Protein AF-A0A974KXB6-F1 (afdb_monomer_lite)

pLDDT: mean 82.59, std 5.71, range [54.59, 89.0]

Foldseek 3Di:
DDEDDDDPVCPPVCPVVVVVVCCCVPVVDPDDDDDPVPPVVVVVVVVSPDDD

Organism: Staphylococcus hominis (NCBI:txid1290)

Structure (mmCIF, N/CA/C/O backbone):
data_AF-A0A974KXB6-F1
#
_entry.id   AF-A0A974KXB6-F1
#
loop_
_atom_site.group_PDB
_atom_site.id
_atom_site.type_symbol
_atom_site.label_atom_id
_atom_site.label_alt_id
_atom_site.label_comp_id
_atom_site.label_asym_id
_atom_site.label_entity_id
_atom_site.label_seq_id
_atom_site.pdbx_PDB_ins_code
_atom_site.Cartn_x
_atom_site.Cartn_y
_atom_site.Cartn_z
_atom_site.occupancy
_atom_site.B_iso_or_equiv
_atom_site.auth_seq_id
_atom_site.auth_comp_id
_atom_site.auth_asym_id
_atom_site.auth_atom_id
_atom_site.pdbx_PDB_model_num
ATOM 1 N N . MET A 1 1 ? -10.025 -11.857 3.040 1.00 54.59 1 MET A N 1
ATOM 2 C CA . MET A 1 1 ? -8.742 -11.143 2.892 1.00 54.59 1 MET A CA 1
ATOM 3 C C . MET A 1 1 ? -8.611 -10.808 1.426 1.00 54.59 1 MET A C 1
ATOM 5 O O . MET A 1 1 ? -8.755 -11.707 0.610 1.00 54.59 1 MET A O 1
ATOM 9 N N . GLU A 1 2 ? -8.463 -9.527 1.118 1.00 67.50 2 GLU A N 1
ATOM 10 C CA . GLU A 1 2 ? -8.405 -8.999 -0.247 1.00 67.50 2 GLU A CA 1
ATOM 11 C C . GLU A 1 2 ? -6.934 -8.900 -0.668 1.00 67.50 2 GLU A C 1
ATOM 13 O O . GLU A 1 2 ? -6.101 -8.453 0.127 1.00 67.50 2 GLU A O 1
ATOM 18 N N . MET A 1 3 ? -6.603 -9.335 -1.886 1.00 75.44 3 MET A N 1
ATOM 19 C CA . MET A 1 3 ? -5.245 -9.261 -2.436 1.00 75.44 3 MET A CA 1
ATOM 20 C C . MET A 1 3 ? -5.258 -8.449 -3.729 1.00 75.44 3 MET A C 1
ATOM 22 O O . MET A 1 3 ? -5.908 -8.831 -4.700 1.00 75.44 3 MET A O 1
ATOM 26 N N . LEU A 1 4 ? -4.511 -7.346 -3.748 1.00 80.12 4 LEU A N 1
ATOM 27 C CA . LEU A 1 4 ? -4.318 -6.522 -4.938 1.00 80.12 4 LEU A CA 1
ATOM 28 C C . LEU A 1 4 ? -3.020 -6.929 -5.638 1.00 80.12 4 LEU A C 1
ATOM 30 O O . LEU A 1 4 ? -1.931 -6.803 -5.073 1.00 80.12 4 LEU A O 1
ATOM 34 N N . PHE A 1 5 ? -3.150 -7.371 -6.885 1.00 81.19 5 PHE A N 1
ATOM 35 C CA . PHE A 1 5 ? -2.030 -7.650 -7.775 1.00 81.19 5 PHE A CA 1
ATOM 36 C C . PHE A 1 5 ? -2.017 -6.616 -8.893 1.00 81.19 5 PHE A C 1
ATOM 38 O O . PHE A 1 5 ? -3.040 -6.352 -9.520 1.00 81.19 5 PHE A O 1
ATOM 45 N N . ILE A 1 6 ? -0.854 -6.020 -9.121 1.00 80.00 6 ILE A N 1
ATOM 46 C CA . ILE A 1 6 ? -0.621 -5.066 -10.202 1.00 80.00 6 ILE A CA 1
ATOM 47 C C . ILE A 1 6 ? 0.591 -5.582 -10.961 1.00 80.00 6 ILE A C 1
ATOM 49 O O . ILE A 1 6 ? 1.542 -6.072 -10.344 1.00 80.00 6 ILE A O 1
ATOM 53 N N . ASP A 1 7 ? 0.549 -5.480 -12.282 1.00 82.06 7 ASP A N 1
ATOM 54 C CA . ASP A 1 7 ? 1.685 -5.838 -13.114 1.00 82.06 7 ASP A CA 1
ATOM 55 C C . ASP A 1 7 ? 2.863 -4.874 -12.850 1.00 82.06 7 ASP A C 1
ATOM 57 O O . ASP A 1 7 ? 2.649 -3.656 -12.797 1.00 82.06 7 ASP A O 1
ATOM 61 N N . PRO A 1 8 ? 4.104 -5.364 -12.669 1.00 78.25 8 PRO A N 1
ATOM 62 C CA . PRO A 1 8 ? 5.286 -4.513 -12.562 1.00 78.25 8 PRO A CA 1
ATOM 63 C C . PRO A 1 8 ? 5.421 -3.481 -13.690 1.00 78.25 8 PRO A C 1
ATOM 65 O O . PRO A 1 8 ? 5.911 -2.378 -13.438 1.00 78.25 8 PRO A O 1
ATOM 68 N N . GLU A 1 9 ? 4.966 -3.799 -14.908 1.00 83.44 9 GLU A N 1
ATOM 69 C CA . GLU A 1 9 ? 4.977 -2.870 -16.051 1.00 83.44 9 GLU A CA 1
ATOM 70 C C . GLU A 1 9 ? 4.084 -1.638 -15.831 1.00 83.44 9 GLU A C 1
ATOM 72 O O . GLU A 1 9 ? 4.286 -0.585 -16.448 1.00 83.44 9 GLU A O 1
ATOM 77 N N . ASP A 1 10 ? 3.122 -1.745 -14.915 1.00 78.81 10 ASP A N 1
ATOM 78 C CA . ASP A 1 10 ? 2.170 -0.704 -14.538 1.00 78.81 10 ASP A CA 1
ATOM 79 C C . ASP A 1 10 ? 2.491 -0.031 -13.197 1.00 78.81 10 ASP A C 1
ATOM 81 O O . ASP A 1 10 ? 1.753 0.839 -12.713 1.00 78.81 10 ASP A O 1
ATOM 85 N N . PHE A 1 11 ? 3.642 -0.360 -12.607 1.00 79.88 11 PHE A N 1
ATOM 86 C CA . PHE A 1 11 ? 4.125 0.320 -11.412 1.00 79.88 11 PHE A CA 1
ATOM 87 C C . PHE A 1 11 ? 4.498 1.771 -11.713 1.00 79.88 11 PHE A C 1
ATOM 89 O O . PHE A 1 11 ? 4.880 2.145 -12.818 1.00 79.88 11 PHE A O 1
ATOM 96 N N . ASN A 1 12 ? 4.394 2.617 -10.686 1.00 75.88 12 ASN A N 1
ATOM 97 C CA . ASN A 1 12 ? 4.676 4.057 -10.752 1.00 75.88 12 ASN A CA 1
ATOM 98 C C . ASN A 1 12 ? 3.771 4.867 -11.702 1.00 75.88 12 ASN A C 1
ATOM 100 O O . ASN A 1 12 ? 3.973 6.070 -11.837 1.00 75.88 12 ASN A O 1
ATOM 104 N N . LYS A 1 13 ? 2.730 4.258 -12.284 1.00 82.31 13 LYS A N 1
ATOM 105 C CA . LYS A 1 13 ? 1.705 4.938 -13.098 1.00 82.31 13 LYS A CA 1
ATOM 106 C C . LYS A 1 13 ? 0.463 5.355 -12.293 1.00 82.31 13 LYS A C 1
ATOM 108 O O . LYS A 1 13 ? -0.591 5.620 -12.854 1.00 82.31 13 LYS A O 1
ATOM 113 N N . SER A 1 14 ? 0.563 5.382 -10.963 1.00 83.25 14 SER A N 1
ATOM 114 C 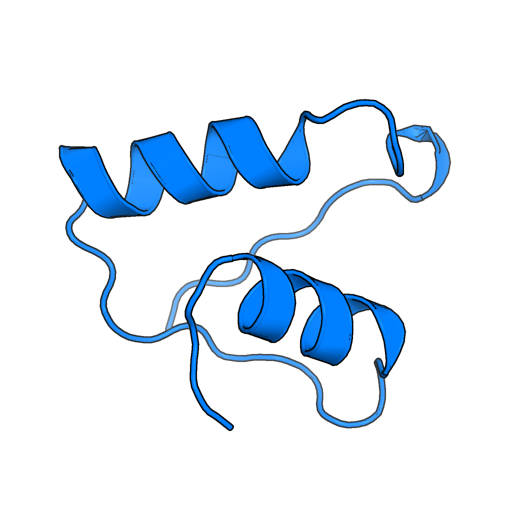CA . SER A 1 14 ? -0.518 5.728 -10.016 1.00 83.25 14 SER A CA 1
ATOM 115 C C . SER A 1 14 ? -1.726 4.781 -9.969 1.00 83.25 14 SER A C 1
ATOM 117 O O . SER A 1 14 ? -2.541 4.925 -9.059 1.00 83.25 14 SER A O 1
ATOM 119 N N . TYR A 1 15 ? -1.820 3.778 -10.851 1.00 84.69 15 TYR A N 1
ATOM 120 C CA . TYR A 1 15 ? -2.936 2.823 -10.883 1.00 84.69 15 TYR A CA 1
ATOM 121 C C . TYR A 1 15 ? -3.196 2.158 -9.535 1.00 84.69 15 TYR A C 1
ATOM 123 O O . TYR A 1 15 ? -4.327 2.161 -9.063 1.00 84.69 15 TYR A O 1
ATOM 131 N N . GLY A 1 16 ? -2.148 1.673 -8.865 1.00 85.19 16 GLY A N 1
ATOM 132 C CA . GLY A 1 16 ? -2.312 1.032 -7.562 1.00 85.19 16 GLY A CA 1
ATOM 133 C C . GLY A 1 16 ? -2.913 1.945 -6.507 1.00 85.19 16 GLY A C 1
ATOM 134 O O . GLY A 1 16 ? -3.782 1.516 -5.758 1.00 85.19 16 GLY A O 1
ATOM 135 N N . THR A 1 17 ? -2.498 3.212 -6.465 1.00 86.88 17 THR A N 1
ATOM 136 C CA . THR A 1 17 ? -3.066 4.183 -5.525 1.00 86.88 17 THR A CA 1
ATOM 137 C C . THR A 1 17 ? -4.523 4.486 -5.857 1.00 86.88 17 THR A C 1
ATOM 139 O O . THR A 1 17 ? -5.330 4.544 -4.940 1.00 86.88 17 THR A O 1
ATOM 142 N N . ILE A 1 18 ? -4.877 4.641 -7.138 1.00 89.00 18 ILE A N 1
ATOM 143 C CA . ILE A 1 18 ? -6.265 4.906 -7.551 1.00 89.00 18 ILE A CA 1
ATOM 144 C C . ILE A 1 18 ? -7.168 3.731 -7.168 1.00 89.00 18 ILE A C 1
ATOM 146 O O . ILE A 1 18 ? -8.171 3.937 -6.493 1.00 89.00 18 ILE A O 1
ATOM 150 N N . ILE A 1 19 ? -6.773 2.505 -7.523 1.00 87.38 19 ILE A N 1
ATOM 151 C CA . ILE A 1 19 ? -7.530 1.289 -7.200 1.00 87.38 19 ILE A CA 1
ATOM 152 C C . ILE A 1 19 ? -7.684 1.151 -5.684 1.00 87.38 19 ILE A C 1
ATOM 154 O O . ILE A 1 19 ? -8.786 0.946 -5.190 1.00 87.38 19 ILE A O 1
ATOM 158 N N . LEU A 1 20 ? -6.596 1.326 -4.930 1.00 86.88 20 LEU A N 1
ATOM 159 C CA . LEU A 1 20 ? -6.628 1.227 -3.475 1.00 86.88 20 LEU A CA 1
ATOM 160 C C . LEU A 1 20 ? -7.542 2.286 -2.839 1.00 86.88 20 LEU A C 1
ATOM 162 O O . LEU A 1 20 ? -8.252 1.976 -1.890 1.00 86.88 20 LEU A O 1
ATOM 166 N N . GLN A 1 21 ? -7.551 3.517 -3.356 1.00 86.94 21 GLN A N 1
ATOM 167 C CA . GLN A 1 21 ? -8.448 4.572 -2.876 1.00 86.94 21 GLN A CA 1
ATOM 168 C C . GLN A 1 21 ? -9.914 4.246 -3.160 1.00 86.94 21 GLN A C 1
ATOM 170 O O . GLN A 1 21 ? -10.734 4.393 -2.257 1.00 86.94 21 GLN A O 1
ATOM 175 N N . SER A 1 22 ? -10.237 3.753 -4.359 1.00 88.19 22 SER A N 1
ATOM 176 C CA . SER A 1 22 ? -11.590 3.286 -4.679 1.00 88.19 22 SER A CA 1
ATOM 177 C C . SER A 1 22 ? -12.022 2.165 -3.740 1.00 88.19 22 SER A C 1
ATOM 179 O O . SER A 1 22 ? -13.078 2.270 -3.132 1.00 88.19 22 SER A O 1
ATOM 181 N N . LEU A 1 23 ? -11.173 1.160 -3.508 1.00 86.31 23 LEU A N 1
ATOM 182 C CA . LEU A 1 23 ? -11.487 0.073 -2.577 1.00 86.31 23 LEU A CA 1
ATOM 183 C C . LEU A 1 23 ? -11.716 0.594 -1.141 1.00 86.31 23 LEU A C 1
ATOM 185 O O . LEU A 1 23 ? -12.636 0.159 -0.452 1.00 86.31 23 LEU A O 1
ATOM 189 N N . ILE A 1 24 ? -10.911 1.549 -0.659 1.00 85.44 24 ILE A N 1
ATOM 190 C CA . ILE A 1 24 ? -11.097 2.139 0.682 1.00 85.44 24 ILE A CA 1
ATOM 191 C C . ILE A 1 24 ? -12.405 2.938 0.766 1.00 85.44 24 ILE A C 1
ATOM 193 O O . ILE A 1 24 ? -13.076 2.907 1.798 1.00 85.44 24 ILE A O 1
ATOM 197 N N . GLN A 1 25 ? -12.756 3.682 -0.282 1.00 87.25 25 GLN A N 1
ATOM 198 C CA . GLN A 1 25 ? -13.926 4.562 -0.279 1.00 87.25 25 GLN A CA 1
ATOM 199 C C . GLN A 1 25 ? -15.237 3.808 -0.529 1.00 87.25 25 GLN A C 1
ATOM 201 O O . GLN A 1 25 ? -16.229 4.070 0.153 1.00 87.25 25 GLN A O 1
ATOM 206 N N . GLU A 1 26 ? -15.237 2.883 -1.484 1.00 86.62 26 GLU A N 1
ATOM 207 C CA . GLU A 1 26 ? -16.421 2.163 -1.958 1.00 86.62 26 GLU A CA 1
ATOM 208 C C . GLU A 1 26 ? -16.627 0.870 -1.162 1.00 86.62 26 GLU A C 1
ATOM 210 O O . GLU A 1 26 ? -17.676 0.689 -0.540 1.00 86.62 26 GLU A O 1
ATOM 215 N N . ASP A 1 27 ? -15.593 0.027 -1.081 1.00 80.88 27 ASP A N 1
ATOM 216 C CA . ASP A 1 27 ? -15.653 -1.289 -0.427 1.00 80.88 27 ASP A CA 1
ATOM 217 C C . ASP A 1 27 ? -15.274 -1.255 1.062 1.00 80.88 27 ASP A C 1
ATOM 219 O O . ASP A 1 27 ? -15.391 -2.258 1.771 1.00 80.88 27 ASP A O 1
ATOM 223 N N . LYS A 1 28 ? -14.850 -0.088 1.572 1.00 81.38 28 LYS A N 1
ATOM 224 C CA . LYS A 1 28 ? -14.479 0.144 2.980 1.00 81.38 28 LYS A CA 1
ATOM 225 C C . LYS A 1 28 ? -13.473 -0.875 3.508 1.00 81.38 28 LYS A C 1
ATOM 227 O O . LYS A 1 28 ? -13.539 -1.267 4.677 1.00 81.38 28 LYS A O 1
ATOM 232 N N . ILE A 1 29 ? -12.528 -1.297 2.668 1.00 83.38 29 ILE A N 1
ATOM 233 C CA . ILE A 1 29 ? -11.472 -2.209 3.105 1.00 83.38 29 ILE A CA 1
ATOM 234 C C . ILE A 1 29 ? -10.647 -1.568 4.224 1.00 83.38 29 ILE A C 1
ATOM 236 O O . ILE A 1 29 ? -10.116 -0.467 4.105 1.00 83.38 29 ILE A O 1
ATOM 240 N N . GLN A 1 30 ? -10.545 -2.289 5.335 1.00 79.88 30 GLN A N 1
ATOM 241 C CA . GLN A 1 30 ? -9.760 -1.882 6.504 1.00 79.88 30 GLN A CA 1
ATOM 242 C C . GLN A 1 30 ? -8.493 -2.723 6.668 1.00 79.88 30 GLN A C 1
ATOM 244 O O . GLN A 1 30 ? -7.552 -2.307 7.339 1.00 79.88 30 GLN A O 1
ATOM 249 N N . TYR A 1 31 ? -8.467 -3.901 6.043 1.00 81.81 31 TYR A N 1
ATOM 250 C CA . TYR A 1 31 ? -7.410 -4.889 6.196 1.00 81.81 31 TYR A CA 1
ATOM 251 C C . TYR A 1 31 ? -7.043 -5.461 4.832 1.00 81.81 31 TYR A C 1
ATOM 253 O O . TYR A 1 31 ? -7.906 -5.944 4.098 1.00 81.81 31 TYR A O 1
ATOM 261 N N . VAL A 1 32 ? -5.753 -5.431 4.526 1.00 82.69 32 VAL A N 1
ATOM 262 C CA . VAL A 1 32 ? -5.160 -6.047 3.339 1.00 82.69 32 VAL A CA 1
ATOM 263 C C . VAL A 1 32 ? -4.107 -7.032 3.811 1.00 82.69 32 VAL A C 1
ATOM 265 O O . VAL A 1 32 ? -3.375 -6.746 4.761 1.00 82.69 32 VAL A O 1
ATOM 268 N N . ASP A 1 33 ? -4.051 -8.196 3.176 1.00 81.94 33 ASP A N 1
ATOM 269 C CA . ASP A 1 33 ? -2.966 -9.136 3.430 1.00 81.94 33 ASP A CA 1
ATOM 270 C C . ASP A 1 33 ? -1.846 -8.845 2.432 1.00 81.94 33 ASP A C 1
ATOM 272 O O . ASP A 1 33 ? -2.077 -8.764 1.222 1.00 81.94 33 ASP A O 1
ATOM 276 N N . VAL A 1 34 ? -0.637 -8.627 2.943 1.00 81.75 34 VAL A N 1
ATOM 277 C CA . VAL A 1 34 ? 0.535 -8.358 2.117 1.00 81.75 34 VAL A CA 1
ATOM 278 C C . VAL A 1 34 ? 1.582 -9.413 2.396 1.00 81.75 34 VAL A C 1
ATOM 280 O O . VAL A 1 34 ? 1.906 -9.721 3.544 1.00 81.75 34 VAL A O 1
ATOM 283 N N . ASN A 1 35 ? 2.176 -9.932 1.327 1.00 80.88 35 ASN A N 1
ATOM 284 C CA . ASN A 1 35 ? 3.344 -10.773 1.480 1.00 80.88 35 ASN A CA 1
ATOM 285 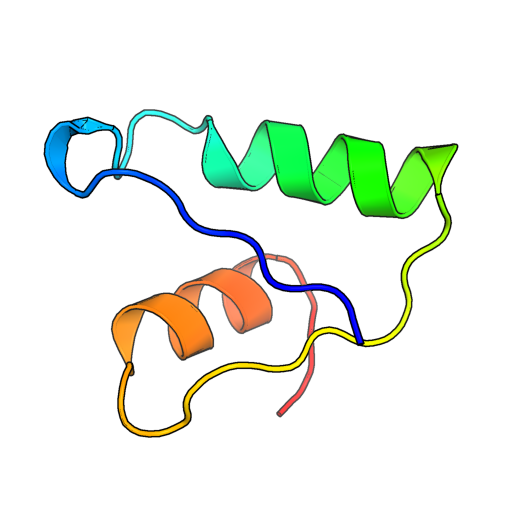C C . ASN A 1 35 ? 4.494 -9.928 2.061 1.00 80.88 35 ASN A C 1
ATOM 287 O O . ASN A 1 35 ? 4.985 -9.006 1.406 1.00 80.88 35 ASN A O 1
ATOM 291 N N . LYS A 1 36 ? 4.912 -10.240 3.294 1.00 77.25 36 LYS A N 1
ATOM 292 C CA . LYS A 1 36 ? 5.942 -9.504 4.050 1.00 77.25 36 LYS A CA 1
ATOM 293 C C . LYS A 1 36 ? 7.317 -9.537 3.380 1.00 77.25 36 LYS A C 1
ATOM 295 O O . LYS A 1 36 ? 8.112 -8.616 3.578 1.00 77.25 36 LYS A O 1
ATOM 300 N N . ASP A 1 37 ?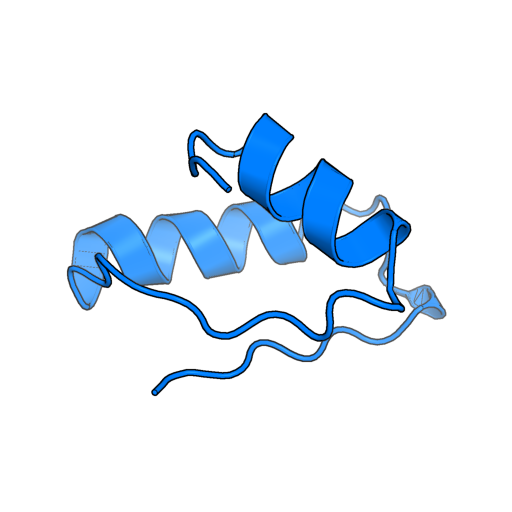 7.574 -10.541 2.547 1.00 84.38 37 ASP A N 1
ATOM 301 C CA . ASP A 1 37 ? 8.806 -10.627 1.760 1.00 84.38 37 ASP A CA 1
ATOM 302 C C . ASP A 1 37 ? 8.824 -9.584 0.631 1.00 84.38 37 ASP A C 1
ATOM 304 O O . ASP A 1 37 ? 9.884 -9.122 0.203 1.00 84.38 37 ASP A O 1
ATOM 308 N N . ASN A 1 38 ? 7.647 -9.125 0.187 1.00 83.50 38 ASN A N 1
ATOM 309 C CA . ASN A 1 38 ? 7.519 -8.060 -0.798 1.00 83.50 38 ASN A CA 1
ATOM 310 C C . ASN A 1 38 ? 7.603 -6.679 -0.128 1.00 83.50 38 ASN A C 1
ATOM 312 O O . ASN A 1 38 ? 6.609 -5.991 0.122 1.00 83.50 38 ASN A O 1
ATOM 316 N N . GLN A 1 39 ? 8.839 -6.241 0.110 1.00 85.31 39 GLN A N 1
ATOM 317 C CA . GLN A 1 39 ? 9.145 -4.929 0.684 1.00 85.31 39 GLN A CA 1
ATOM 318 C C . GLN A 1 39 ? 8.607 -3.755 -0.155 1.00 85.31 39 GLN A C 1
ATOM 320 O O . GLN A 1 39 ? 8.326 -2.687 0.394 1.00 85.31 39 GLN A O 1
ATOM 325 N N . HIS A 1 40 ? 8.437 -3.926 -1.473 1.00 84.31 40 HIS A N 1
ATOM 326 C CA . HIS A 1 40 ? 7.831 -2.904 -2.332 1.00 84.31 40 HIS A CA 1
ATOM 327 C C . HIS A 1 40 ? 6.340 -2.740 -2.039 1.00 84.31 40 HIS A C 1
AT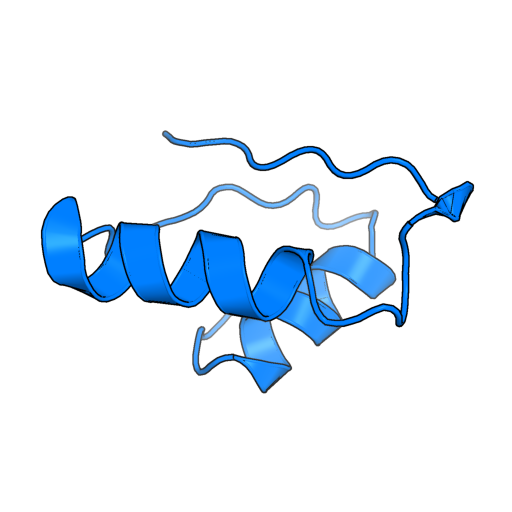OM 329 O O . HIS A 1 40 ? 5.881 -1.611 -1.856 1.00 84.31 40 HIS A O 1
ATOM 335 N N . ALA A 1 41 ? 5.605 -3.848 -1.925 1.00 83.50 41 ALA A N 1
ATOM 336 C CA . ALA A 1 41 ? 4.192 -3.833 -1.564 1.00 83.50 41 ALA A CA 1
ATOM 337 C C . ALA A 1 41 ? 3.988 -3.266 -0.152 1.00 83.50 41 ALA A C 1
ATOM 339 O O . ALA A 1 41 ? 3.153 -2.385 0.039 1.00 83.50 41 ALA A O 1
ATOM 340 N N . LEU A 1 42 ? 4.811 -3.678 0.820 1.00 86.94 42 LEU A N 1
ATOM 341 C CA . LEU A 1 42 ? 4.749 -3.148 2.184 1.00 86.94 42 LEU A CA 1
ATOM 342 C C . LEU A 1 42 ? 4.919 -1.618 2.210 1.00 86.94 42 LEU A C 1
ATOM 344 O O . LEU A 1 42 ? 4.098 -0.906 2.788 1.00 86.94 42 LEU A O 1
ATOM 348 N N . LYS A 1 43 ? 5.944 -1.094 1.522 1.00 87.19 43 LYS A N 1
ATOM 349 C CA . LYS A 1 43 ? 6.163 0.357 1.394 1.00 87.19 43 LYS A CA 1
ATOM 350 C C . LYS A 1 43 ? 5.004 1.059 0.692 1.00 87.19 43 LYS A C 1
ATOM 352 O O . LYS A 1 43 ? 4.649 2.169 1.083 1.00 87.19 43 LYS A O 1
ATOM 357 N N . PHE A 1 44 ? 4.424 0.432 -0.329 1.00 87.69 44 PHE A N 1
ATOM 358 C CA . PHE A 1 44 ? 3.264 0.962 -1.036 1.00 87.69 44 PHE A CA 1
ATOM 359 C C . PHE A 1 44 ? 2.061 1.120 -0.095 1.00 87.69 44 PHE A C 1
ATOM 361 O O . PHE A 1 44 ? 1.520 2.221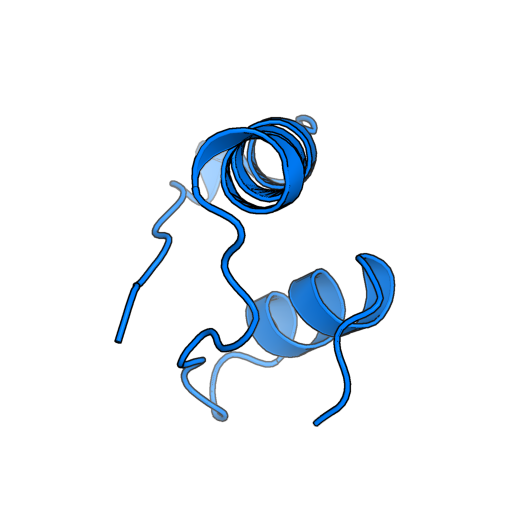 -0.003 1.00 87.69 44 PHE A O 1
ATOM 368 N N . TYR A 1 45 ? 1.680 0.088 0.658 1.00 87.69 45 TYR A N 1
ATOM 369 C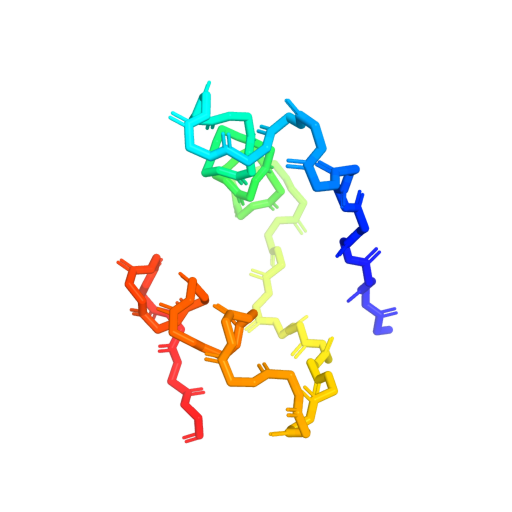 CA . TYR A 1 45 ? 0.543 0.182 1.581 1.00 87.69 45 TYR A CA 1
ATOM 370 C C . TYR A 1 45 ? 0.801 1.171 2.724 1.00 87.69 45 TYR A C 1
ATOM 372 O O . TYR A 1 45 ? -0.067 1.993 3.016 1.00 87.69 45 TYR A O 1
ATOM 380 N N . ILE A 1 46 ? 2.009 1.184 3.300 1.00 87.31 46 ILE A N 1
ATOM 381 C CA . ILE A 1 46 ? 2.383 2.164 4.335 1.00 87.31 46 ILE A CA 1
ATOM 382 C C . ILE A 1 46 ? 2.277 3.600 3.804 1.00 87.31 46 ILE A C 1
ATOM 384 O O . ILE A 1 46 ? 1.708 4.469 4.465 1.00 87.31 46 ILE A O 1
ATOM 388 N N . LYS A 1 47 ? 2.758 3.860 2.580 1.00 87.75 47 LYS A N 1
ATOM 389 C CA . LYS A 1 47 ? 2.644 5.178 1.932 1.00 87.75 47 LYS A CA 1
ATOM 390 C C . LYS A 1 47 ? 1.187 5.602 1.716 1.00 87.75 47 LYS A C 1
ATOM 392 O O . LYS A 1 47 ? 0.899 6.795 1.727 1.00 87.75 47 LYS A O 1
ATOM 397 N N . ASN A 1 48 ? 0.281 4.644 1.531 1.00 84.56 48 ASN A N 1
ATOM 398 C CA . ASN A 1 48 ? -1.153 4.887 1.374 1.00 84.56 48 ASN A CA 1
ATOM 399 C C . ASN A 1 48 ? -1.920 4.913 2.715 1.00 84.56 48 ASN A C 1
ATOM 401 O O . ASN A 1 48 ? -3.145 4.962 2.706 1.00 84.56 48 ASN A O 1
ATOM 405 N N . GLY A 1 49 ? -1.223 4.923 3.860 1.00 86.06 49 GLY A N 1
ATOM 406 C CA . GLY A 1 49 ? -1.815 5.139 5.187 1.00 86.06 49 GLY A CA 1
ATOM 407 C C . GLY A 1 49 ? -2.069 3.873 6.010 1.00 86.06 49 GLY A C 1
ATOM 408 O O . GLY A 1 49 ? -2.532 3.980 7.147 1.00 86.06 49 GLY A O 1
ATOM 409 N N . PHE A 1 50 ? -1.741 2.689 5.485 1.00 86.31 50 PHE A N 1
ATOM 410 C CA . PHE A 1 50 ? -1.816 1.444 6.251 1.00 86.31 50 PHE A CA 1
ATOM 411 C C . PHE A 1 50 ? -0.672 1.349 7.265 1.00 86.31 50 PHE A C 1
ATOM 413 O O . PHE A 1 50 ? 0.394 1.945 7.100 1.00 86.31 50 PHE A O 1
ATOM 420 N N . LYS A 1 51 ? -0.889 0.578 8.331 1.00 83.38 51 LYS A N 1
ATOM 421 C CA . LYS A 1 51 ? 0.114 0.313 9.367 1.00 83.38 51 LYS A CA 1
ATOM 422 C C . LYS A 1 51 ? 0.435 -1.179 9.370 1.00 83.38 51 LYS A C 1
ATOM 424 O O . LYS A 1 51 ? -0.482 -1.984 9.230 1.00 83.38 51 LYS A O 1
ATOM 429 N N . ALA A 1 52 ? 1.724 -1.501 9.466 1.00 73.69 52 ALA A N 1
ATOM 430 C CA . ALA A 1 52 ? 2.224 -2.870 9.581 1.00 73.69 52 ALA A CA 1
ATOM 431 C C . ALA A 1 52 ? 2.058 -3.412 11.006 1.00 73.69 52 ALA A C 1
ATOM 433 O O . ALA A 1 52 ? 2.074 -2.582 11.946 1.00 73.69 52 ALA A O 1
#

Secondary structure (DSSP, 8-state):
-B-----GGGTTSSHHHHHHHHHHHHS----B---TT-HHHHHHHHHTT---

Sequence (52 aa):
MEMLFIDPEDFNKSYGTIILQSLIQEDKIQYVDVNKDNQHALKFYIKNGFKA

InterPro domains:
  IPR000182 GNAT domain [PF00583] (2-50)
  IPR000182 GNAT domain [PS51186] (1-52)
  IPR016181 Acyl-CoA N-acyltransferase [SSF55729] (2-51)

Radius of gyration: 10.54 Å; chains: 1; bounding box: 26×17×26 Å